Protein AF-A0A9N9SQD6-F1 (afdb_monomer)

Radius of gyration: 22.73 Å; Cα contacts (8 Å, |Δi|>4): 33; chains: 1; bounding box: 43×31×60 Å

Solvent-accessible surface area (backbone atoms only — not comparable to full-atom values): 5747 Å² total; per-residue (Å²): 106,50,87,80,70,70,60,70,72,62,79,82,80,50,67,67,61,48,52,50,52,61,72,63,66,73,80,84,89,84,82,80,94,81,62,99,74,85,80,62,32,32,92,89,43,96,81,50,52,91,91,50,76,79,40,80,83,86,86,86,82,72,85,57,55,66,61,57,56,69,70,49,96,70,91,42,65,90,84,130

Sequence (80 aa):
MLKYTKQELELLTDPDMFLFVERGIRGSLSQVCSKRRVHANNKYMAYYDPSKPDSYLLYFDVNNQYGWAMSQYLPYGGFE

Foldseek 3Di:
DCVVVVAAADDPPDPVVVVVVVVVDDDDDDDDDDDPDDDFADPVDPPHDPVDDGGDDDDDDDDPPVVVVVVDDDDRDDDD

Organism: Diabrotica balteata (NCBI:txid107213)

Structure (mmCIF, N/CA/C/O backbone):
data_AF-A0A9N9SQD6-F1
#
_entry.id   AF-A0A9N9SQD6-F1
#
loop_
_atom_site.group_PDB
_atom_site.id
_atom_site.type_symbol
_atom_site.label_atom_id
_atom_site.label_alt_id
_atom_site.label_comp_id
_atom_site.label_asym_id
_atom_site.label_entity_id
_atom_site.label_seq_id
_atom_site.pdbx_PDB_ins_code
_atom_site.Cartn_x
_atom_site.Cartn_y
_atom_site.Cartn_z
_atom_site.occupancy
_atom_site.B_iso_or_equiv
_atom_site.auth_seq_id
_atom_site.auth_comp_id
_atom_site.auth_asym_id
_atom_site.auth_atom_id
_atom_site.pdbx_PDB_model_num
ATOM 1 N N . MET A 1 1 ? -10.244 11.670 8.484 1.00 77.38 1 MET A N 1
ATOM 2 C CA . MET A 1 1 ? -11.525 10.968 8.274 1.00 77.38 1 MET A CA 1
ATOM 3 C C . MET A 1 1 ? -12.402 11.046 9.519 1.00 77.38 1 MET A C 1
ATOM 5 O O . MET A 1 1 ? -13.341 11.820 9.473 1.00 77.38 1 MET A O 1
ATOM 9 N N . LEU A 1 2 ? -12.041 10.409 10.642 1.00 86.38 2 LEU A N 1
ATOM 10 C CA . LEU A 1 2 ? -12.845 10.383 11.883 1.00 86.38 2 LEU A CA 1
ATOM 11 C C . LEU A 1 2 ? -13.305 11.766 12.381 1.00 86.38 2 LEU A C 1
ATOM 13 O O . LEU A 1 2 ? -14.484 11.972 12.636 1.00 86.38 2 LEU A O 1
ATOM 17 N N . LYS A 1 3 ? -12.405 12.762 12.405 1.00 84.75 3 LYS A N 1
ATOM 18 C CA . LYS A 1 3 ? -12.742 14.154 12.772 1.00 84.75 3 LYS A CA 1
ATOM 19 C C . LYS A 1 3 ? -13.857 14.768 11.909 1.00 84.75 3 LYS A C 1
ATOM 21 O O . LYS A 1 3 ? -14.631 15.580 12.401 1.00 84.75 3 LYS A O 1
ATOM 26 N N . TYR A 1 4 ? -13.910 14.413 10.626 1.00 89.12 4 TYR A N 1
ATOM 27 C CA . TYR A 1 4 ? -14.891 14.946 9.676 1.00 89.12 4 TYR A CA 1
ATOM 28 C C . TYR A 1 4 ? -16.162 14.095 9.622 1.00 89.12 4 TYR A C 1
ATOM 30 O O . TYR A 1 4 ? -17.244 14.641 9.444 1.00 89.12 4 TYR A O 1
ATOM 38 N N . THR A 1 5 ? -16.040 12.775 9.796 1.00 89.12 5 THR A N 1
ATOM 39 C CA . THR A 1 5 ? -17.167 11.833 9.770 1.00 89.12 5 THR A CA 1
ATOM 40 C C . THR A 1 5 ? -17.872 11.699 11.118 1.00 89.12 5 THR A C 1
ATOM 42 O O . THR A 1 5 ? -18.965 11.147 11.154 1.00 89.12 5 THR A O 1
ATOM 45 N N . LYS A 1 6 ? -17.271 12.198 12.208 1.00 91.94 6 LYS A N 1
ATOM 46 C CA . LYS A 1 6 ? -17.752 12.063 13.595 1.00 91.94 6 LYS A CA 1
ATOM 47 C C . LYS A 1 6 ? -17.986 10.608 14.027 1.00 91.94 6 LYS A C 1
ATOM 49 O O . LYS A 1 6 ? -18.776 10.362 14.928 1.00 91.94 6 LYS A O 1
ATOM 54 N N . GLN A 1 7 ? -17.317 9.662 13.372 1.00 90.88 7 GLN A N 1
ATOM 55 C CA . GLN A 1 7 ? -17.361 8.257 13.761 1.00 90.88 7 GLN A CA 1
ATOM 56 C C . GLN A 1 7 ? -16.558 8.062 15.047 1.00 90.88 7 GLN A C 1
ATOM 58 O O . GLN A 1 7 ? -15.442 8.581 15.161 1.00 90.88 7 GLN A O 1
ATOM 63 N N . GLU A 1 8 ? -17.126 7.315 15.987 1.00 93.00 8 GLU A N 1
ATOM 64 C CA . GLU A 1 8 ? -16.464 6.908 17.224 1.00 93.00 8 GLU A CA 1
ATOM 65 C C . GLU A 1 8 ? -15.820 5.535 17.020 1.00 93.00 8 GLU A C 1
ATOM 67 O O . GLU A 1 8 ? -16.410 4.655 16.396 1.00 93.00 8 GLU A O 1
ATOM 72 N N . LEU A 1 9 ? -14.585 5.375 17.498 1.00 92.88 9 LEU A N 1
ATOM 73 C CA . LEU A 1 9 ? -13.900 4.086 17.481 1.00 92.88 9 LEU A CA 1
ATOM 74 C C . LEU A 1 9 ? -14.287 3.308 18.736 1.00 92.88 9 LEU A C 1
ATOM 76 O O . LEU A 1 9 ? -14.083 3.797 19.848 1.00 92.88 9 LEU A O 1
ATOM 80 N N . GLU A 1 10 ? -14.805 2.100 18.549 1.00 94.12 10 GLU A N 1
ATOM 81 C CA . GLU A 1 10 ? -15.065 1.172 19.640 1.00 94.12 10 GLU A CA 1
ATOM 82 C C . GLU A 1 1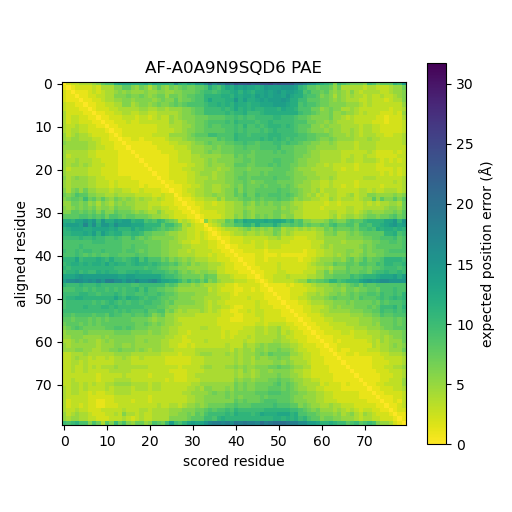0 ? -13.752 0.720 20.290 1.00 94.12 10 GLU A C 1
ATOM 84 O O . GLU A 1 10 ? -12.780 0.372 19.614 1.00 94.12 10 GLU A O 1
ATOM 89 N N . LEU A 1 11 ? -13.725 0.727 21.624 1.00 93.69 11 LEU A N 1
ATOM 90 C CA . LEU A 1 11 ? -12.600 0.214 22.392 1.00 93.69 11 LEU A CA 1
ATOM 91 C C . LEU A 1 11 ? -12.734 -1.302 22.550 1.00 93.69 11 LEU A C 1
ATOM 93 O O . LEU A 1 11 ? -13.701 -1.777 23.136 1.00 93.69 11 LEU A O 1
ATOM 97 N N . LEU A 1 12 ? -11.723 -2.050 22.106 1.00 93.50 12 LEU A N 1
ATOM 98 C CA . LEU A 1 12 ? -11.647 -3.490 22.353 1.00 93.50 12 LEU A CA 1
ATOM 99 C C . LEU A 1 12 ? -11.382 -3.748 23.842 1.00 93.50 12 LEU A C 1
ATOM 101 O O . LEU A 1 12 ? -10.281 -3.496 24.334 1.00 93.50 12 LEU A O 1
ATOM 105 N N . THR A 1 13 ? -12.392 -4.237 24.560 1.00 94.25 13 THR A N 1
ATOM 106 C CA . THR A 1 13 ? -12.285 -4.583 25.987 1.00 94.25 13 THR A CA 1
ATOM 107 C C . THR A 1 13 ? -12.041 -6.068 26.234 1.00 94.25 13 THR A C 1
ATOM 109 O O . THR A 1 13 ? -11.525 -6.425 27.290 1.00 94.25 13 THR A O 1
ATOM 112 N N . ASP A 1 14 ? -12.410 -6.928 25.283 1.00 94.31 14 ASP A N 1
ATOM 113 C CA . ASP A 1 14 ? -12.193 -8.371 25.365 1.00 94.31 14 ASP A CA 1
ATOM 114 C C . ASP A 1 14 ? -10.749 -8.731 24.941 1.00 94.31 14 ASP A C 1
ATOM 116 O O . ASP A 1 14 ? -10.344 -8.432 23.807 1.00 94.31 14 ASP A O 1
ATOM 120 N N . PRO A 1 15 ? -9.955 -9.380 25.818 1.00 94.81 15 PRO A N 1
ATOM 121 C CA . PRO A 1 15 ? -8.616 -9.858 25.485 1.00 94.81 15 PRO A CA 1
ATOM 122 C C . PRO A 1 15 ? -8.561 -10.795 24.273 1.00 94.81 15 PRO A C 1
ATOM 124 O O . PRO A 1 15 ? -7.593 -10.734 23.511 1.00 94.81 15 PRO A O 1
ATOM 127 N N . ASP A 1 16 ? -9.568 -11.643 24.067 1.00 95.06 16 ASP A N 1
ATOM 128 C CA . ASP A 1 16 ? -9.580 -12.600 22.960 1.00 95.06 16 ASP A CA 1
ATOM 129 C C . ASP A 1 16 ? -9.776 -11.884 21.617 1.00 95.06 16 ASP A C 1
ATOM 131 O O . ASP A 1 16 ? -9.080 -12.190 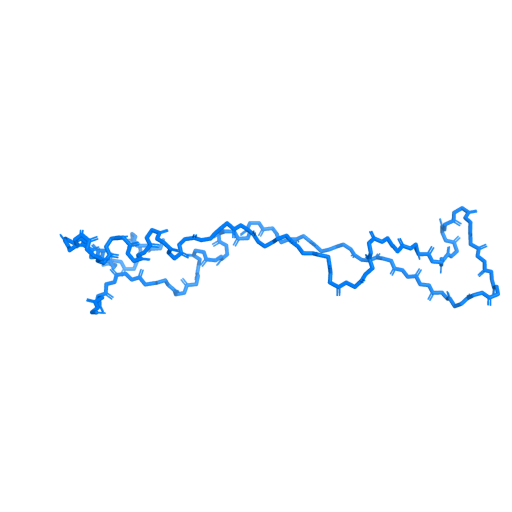20.643 1.00 95.06 16 ASP A O 1
ATOM 135 N N . MET A 1 17 ? -10.628 -10.854 21.578 1.00 93.81 17 MET A N 1
ATOM 136 C CA . MET A 1 17 ? -10.798 -9.992 20.402 1.00 93.81 17 MET A CA 1
ATOM 137 C C . MET A 1 17 ? -9.525 -9.204 20.090 1.00 93.81 17 MET A C 1
ATOM 139 O O . MET A 1 17 ? -9.111 -9.116 18.932 1.00 93.81 17 MET A O 1
ATOM 143 N N . PHE A 1 18 ? -8.863 -8.667 21.118 1.00 93.75 18 PHE A N 1
ATOM 144 C CA . PHE A 1 18 ? -7.581 -7.985 20.949 1.00 93.75 18 PHE A CA 1
ATOM 145 C C . PHE A 1 18 ? -6.526 -8.923 20.342 1.00 93.75 18 PHE A C 1
ATOM 147 O O . PHE A 1 18 ? -5.888 -8.591 19.342 1.00 93.75 18 PHE A O 1
ATOM 154 N N . LEU A 1 19 ? -6.384 -10.132 20.895 1.00 95.81 19 LEU A N 1
ATOM 155 C CA . LEU A 1 19 ? -5.448 -11.136 20.390 1.00 95.81 19 LEU A CA 1
ATOM 156 C C . LEU A 1 19 ? -5.796 -11.599 18.972 1.00 95.81 19 LEU A C 1
ATOM 158 O O . LEU A 1 19 ? -4.888 -11.879 18.186 1.00 95.81 19 LEU A O 1
ATOM 162 N N . PHE A 1 20 ? -7.082 -11.684 18.627 1.00 93.56 20 PHE A N 1
ATOM 163 C CA . PHE A 1 20 ? -7.528 -11.990 17.272 1.00 93.56 20 PHE A CA 1
ATOM 164 C C . PHE A 1 20 ? -7.054 -10.928 16.272 1.00 93.56 20 PHE A C 1
ATOM 166 O O . PHE A 1 20 ? -6.441 -11.279 15.259 1.00 93.56 20 PHE A O 1
ATOM 173 N N . VAL A 1 21 ? -7.265 -9.643 16.578 1.00 93.25 21 VAL A N 1
ATOM 174 C CA . VAL A 1 21 ? -6.829 -8.528 15.722 1.00 93.25 21 VAL A CA 1
ATOM 175 C C . VAL A 1 21 ? -5.308 -8.513 15.587 1.00 93.25 21 VAL A C 1
ATOM 177 O O . VAL A 1 21 ? -4.807 -8.521 14.464 1.00 93.25 21 VAL A O 1
ATOM 180 N N . GLU A 1 22 ? -4.569 -8.592 16.696 1.00 95.38 22 GLU A N 1
ATOM 181 C CA . GLU A 1 22 ? -3.098 -8.629 16.696 1.00 95.38 22 GLU A CA 1
ATOM 182 C C . GLU A 1 22 ? -2.552 -9.779 15.837 1.00 95.38 22 GLU A C 1
ATOM 184 O O . GLU A 1 22 ? -1.671 -9.592 14.995 1.00 95.38 22 GLU A O 1
ATOM 189 N N . ARG A 1 23 ? -3.128 -10.981 15.970 1.00 96.50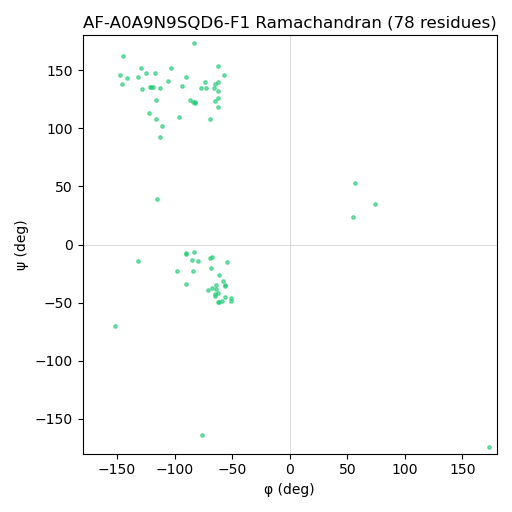 23 ARG A N 1
ATOM 190 C CA . ARG A 1 23 ? -2.762 -12.143 15.143 1.00 96.50 23 ARG A CA 1
ATOM 191 C C . ARG A 1 23 ? -3.160 -11.991 13.681 1.00 96.50 23 ARG A C 1
ATOM 193 O O . ARG A 1 23 ? -2.613 -12.719 12.848 1.00 96.50 23 ARG A O 1
ATOM 200 N N . GLY A 1 24 ? -4.098 -11.109 13.358 1.00 94.06 24 GLY A N 1
ATOM 201 C CA . GLY A 1 24 ? -4.534 -10.792 12.000 1.00 94.06 24 GLY A CA 1
ATOM 202 C C . GLY A 1 24 ? -3.651 -9.762 11.295 1.00 94.06 24 GLY A C 1
ATOM 203 O O . GLY A 1 24 ? -3.595 -9.758 10.065 1.00 94.06 24 GLY A O 1
ATOM 204 N N . ILE A 1 25 ? -2.910 -8.934 12.040 1.00 95.19 25 ILE A N 1
ATOM 205 C CA . ILE A 1 25 ? -2.044 -7.900 11.464 1.00 95.19 25 ILE A CA 1
ATOM 206 C C . ILE A 1 25 ? -0.954 -8.551 10.602 1.00 95.19 25 ILE A C 1
ATOM 208 O O . ILE A 1 25 ? -0.208 -9.440 11.023 1.00 95.19 25 ILE A O 1
ATOM 212 N N . ARG A 1 26 ? -0.865 -8.110 9.347 1.00 95.44 26 ARG A N 1
ATOM 213 C CA . ARG A 1 26 ? 0.185 -8.489 8.397 1.00 95.44 26 ARG A CA 1
ATOM 214 C C . ARG A 1 26 ? 0.854 -7.227 7.873 1.00 95.44 26 ARG A C 1
ATOM 216 O O . ARG A 1 26 ? 0.219 -6.184 7.742 1.00 95.44 26 ARG A O 1
ATOM 223 N N . GLY A 1 27 ? 2.146 -7.338 7.583 1.00 91.81 27 GLY A N 1
ATOM 224 C CA . GLY A 1 27 ? 2.897 -6.279 6.917 1.00 91.81 27 GLY A CA 1
ATOM 225 C C . GLY A 1 27 ? 2.600 -6.207 5.417 1.00 91.81 27 GLY A C 1
ATOM 226 O O . GLY A 1 27 ? 1.638 -6.786 4.913 1.00 91.81 27 GLY A O 1
ATOM 227 N N . SER A 1 28 ? 3.466 -5.506 4.691 1.00 92.19 28 SER A N 1
ATOM 228 C CA . SER A 1 28 ? 3.389 -5.389 3.234 1.00 92.19 28 SER A CA 1
ATOM 229 C C . SER A 1 28 ? 3.538 -6.741 2.524 1.00 92.19 28 SER A C 1
ATOM 231 O O . SER A 1 28 ? 4.212 -7.653 3.005 1.00 92.19 28 SER A O 1
ATOM 233 N N . LEU A 1 29 ? 2.965 -6.846 1.324 1.00 92.81 29 LEU A N 1
ATOM 234 C CA . LEU A 1 29 ? 3.182 -7.984 0.436 1.00 92.81 29 LEU A C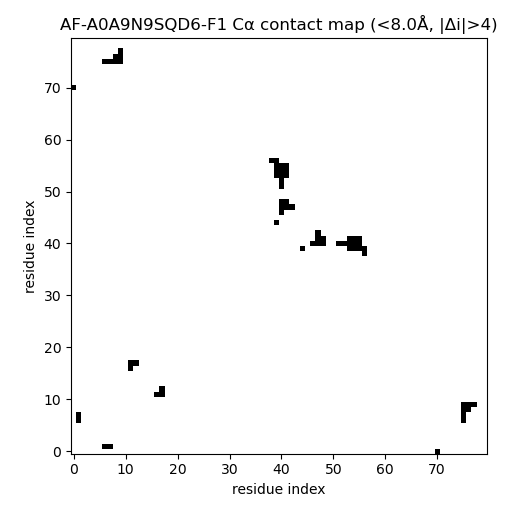A 1
ATOM 235 C C . LEU A 1 29 ? 4.491 -7.803 -0.344 1.00 92.81 29 LEU A C 1
ATOM 237 O O . LEU A 1 29 ? 4.649 -6.833 -1.081 1.00 92.81 29 LEU A O 1
ATOM 241 N N . SER A 1 30 ? 5.402 -8.768 -0.225 1.00 92.75 30 SER A N 1
ATOM 242 C CA . SER A 1 30 ? 6.587 -8.881 -1.078 1.00 92.75 30 SER A CA 1
ATOM 243 C C . SER A 1 30 ? 6.565 -10.239 -1.769 1.00 92.75 30 SER A C 1
ATOM 245 O O . SER A 1 30 ? 6.641 -11.277 -1.112 1.00 92.75 30 SER A O 1
ATOM 247 N N . GLN A 1 31 ? 6.391 -10.242 -3.092 1.00 92.12 31 GLN A N 1
ATOM 248 C CA . GLN A 1 31 ? 6.221 -11.465 -3.873 1.00 92.12 31 GLN A CA 1
ATOM 249 C C . GLN A 1 31 ? 6.953 -11.383 -5.215 1.00 92.12 31 GLN A C 1
ATOM 251 O O . GLN A 1 31 ? 6.963 -10.352 -5.881 1.00 92.12 31 GLN A O 1
ATOM 256 N N . VAL A 1 32 ? 7.515 -12.518 -5.637 1.00 92.25 32 VAL A N 1
ATOM 257 C CA . VAL A 1 32 ? 8.043 -12.738 -6.988 1.00 92.25 32 VAL A CA 1
ATOM 258 C C . VAL A 1 32 ? 7.137 -13.755 -7.689 1.00 92.25 32 VAL A C 1
ATOM 260 O O . VAL A 1 32 ? 7.217 -14.947 -7.414 1.00 92.25 32 VAL A O 1
ATOM 263 N N . CYS A 1 33 ? 6.246 -13.290 -8.570 1.00 80.25 33 CYS A N 1
ATOM 264 C CA . CYS A 1 33 ? 5.112 -14.086 -9.072 1.00 80.25 33 CYS A CA 1
ATOM 265 C C . CYS A 1 33 ? 5.429 -15.039 -10.245 1.00 80.25 33 CYS A C 1
ATOM 267 O O . CYS A 1 33 ? 4.547 -15.773 -10.677 1.00 80.25 33 CYS A O 1
ATOM 269 N N . SER A 1 34 ? 6.638 -15.017 -10.823 1.00 87.00 34 SER A N 1
ATOM 270 C CA . SER A 1 34 ? 6.941 -15.852 -12.002 1.00 87.00 34 SER A CA 1
ATOM 271 C C . SER A 1 34 ? 8.413 -16.240 -12.116 1.00 87.00 34 SER A C 1
ATOM 273 O O . SER A 1 34 ? 8.777 -17.396 -11.921 1.00 87.00 34 SER A O 1
ATOM 275 N N . LYS A 1 35 ? 9.285 -15.278 -12.426 1.00 89.25 35 LYS A N 1
ATOM 276 C CA . LYS A 1 35 ? 10.712 -15.524 -12.647 1.00 89.25 35 LYS A CA 1
ATOM 277 C C . LYS A 1 35 ? 11.523 -14.708 -11.658 1.00 89.25 35 LYS A C 1
ATOM 279 O O . LYS A 1 35 ? 11.287 -13.516 -11.502 1.00 89.25 35 LYS A O 1
ATOM 284 N N . ARG A 1 36 ? 12.540 -15.336 -11.059 1.00 92.50 36 ARG A N 1
ATOM 285 C CA . ARG A 1 36 ? 13.509 -14.656 -10.181 1.00 92.50 36 ARG A CA 1
ATOM 286 C C . ARG A 1 36 ? 14.234 -13.506 -10.891 1.00 92.50 36 ARG A C 1
ATOM 288 O O . ARG A 1 36 ? 14.628 -12.544 -10.244 1.00 92.50 36 ARG A O 1
ATOM 295 N N . ARG A 1 37 ? 14.440 -13.617 -12.208 1.00 90.56 37 ARG A N 1
ATOM 296 C CA . ARG A 1 37 ? 15.077 -12.587 -13.034 1.00 90.56 37 ARG A CA 1
ATOM 297 C C . ARG A 1 37 ? 14.458 -12.560 -14.427 1.00 90.56 37 ARG A C 1
ATOM 299 O O . ARG A 1 37 ? 14.240 -13.614 -15.023 1.00 90.56 37 ARG A O 1
ATOM 306 N N . VAL A 1 38 ? 14.236 -11.358 -14.946 1.00 90.00 38 VAL A N 1
ATOM 307 C CA . VAL A 1 38 ? 13.785 -11.098 -16.317 1.00 90.00 38 VAL A CA 1
ATOM 308 C C . VAL A 1 38 ? 14.677 -10.012 -16.908 1.00 90.00 38 VAL A C 1
ATOM 310 O O . VAL A 1 38 ? 15.096 -9.107 -16.192 1.00 90.00 38 VAL A O 1
ATOM 313 N N . HIS A 1 39 ? 14.970 -10.120 -18.201 1.00 91.25 39 HIS A N 1
ATOM 314 C CA . HIS A 1 39 ? 15.673 -9.096 -18.969 1.00 91.25 39 HIS A CA 1
ATOM 315 C C . HIS A 1 39 ? 14.762 -8.609 -20.083 1.00 91.25 39 HIS A C 1
ATOM 317 O O . HIS A 1 39 ? 14.137 -9.430 -20.754 1.00 91.25 39 HIS A O 1
ATOM 323 N N . ALA A 1 40 ? 14.699 -7.296 -20.274 1.00 94.00 40 ALA A N 1
ATOM 324 C CA . ALA A 1 40 ? 14.038 -6.711 -21.430 1.00 94.00 40 ALA A CA 1
ATOM 325 C C . ALA A 1 40 ? 14.903 -6.912 -22.684 1.00 94.00 40 ALA A C 1
ATOM 327 O O . ALA A 1 40 ? 16.121 -6.746 -22.628 1.00 94.00 40 ALA A O 1
ATOM 328 N N . ASN A 1 41 ? 14.272 -7.219 -23.812 1.00 96.69 41 ASN A N 1
ATOM 329 C CA . ASN A 1 41 ? 14.895 -7.215 -25.130 1.00 96.69 41 ASN A CA 1
ATOM 330 C C . ASN A 1 41 ? 14.267 -6.094 -25.950 1.00 96.69 41 ASN A C 1
ATOM 332 O O . ASN A 1 41 ? 13.233 -6.300 -26.557 1.00 96.69 41 ASN A O 1
ATOM 336 N N . ASN A 1 42 ? 14.840 -4.899 -25.941 1.00 95.62 42 ASN A N 1
ATOM 337 C CA . ASN A 1 42 ? 14.384 -3.822 -26.815 1.00 95.62 42 ASN A CA 1
ATOM 338 C C . ASN A 1 42 ? 15.575 -2.982 -27.269 1.00 95.62 42 ASN A C 1
ATOM 340 O O . ASN A 1 42 ? 16.627 -2.996 -26.629 1.00 95.62 42 ASN A O 1
ATOM 344 N N . LYS A 1 43 ? 15.380 -2.213 -28.343 1.00 94.50 43 LYS A N 1
ATOM 345 C CA . LYS A 1 43 ? 16.415 -1.400 -29.006 1.00 94.50 43 LYS A CA 1
ATOM 346 C C . LYS A 1 43 ? 17.176 -0.406 -28.117 1.00 94.50 43 LYS A C 1
ATOM 348 O O . LYS A 1 43 ? 18.191 0.124 -28.551 1.00 94.50 43 LYS A O 1
ATOM 353 N N . TYR A 1 44 ? 16.681 -0.109 -26.914 1.00 93.50 44 TYR A N 1
ATOM 354 C CA . TYR A 1 44 ? 17.337 0.802 -25.971 1.00 93.50 44 TYR A CA 1
ATOM 355 C C . TYR A 1 44 ? 18.305 0.081 -25.019 1.00 93.50 44 TYR A C 1
ATOM 357 O O . TYR A 1 44 ? 19.007 0.735 -24.251 1.00 93.50 44 TYR A O 1
ATOM 365 N N . MET A 1 45 ? 18.340 -1.255 -25.033 1.00 94.00 45 MET A N 1
ATOM 366 C CA . MET A 1 45 ? 19.216 -2.065 -24.186 1.00 94.00 45 MET A CA 1
ATOM 367 C C . MET A 1 45 ? 20.560 -2.334 -24.875 1.00 94.00 45 MET A C 1
ATOM 369 O O . MET A 1 45 ? 20.610 -2.591 -26.075 1.00 94.00 45 MET A O 1
ATOM 373 N N . ALA A 1 46 ? 21.650 -2.366 -24.100 1.00 92.81 46 ALA A N 1
ATOM 374 C CA . ALA A 1 46 ? 23.005 -2.596 -24.620 1.00 92.81 46 ALA A CA 1
ATOM 375 C C . ALA A 1 46 ? 23.196 -3.966 -25.307 1.00 92.81 46 ALA A C 1
ATOM 377 O O . ALA A 1 46 ? 24.051 -4.103 -26.175 1.00 92.81 46 ALA A O 1
ATOM 378 N N . TYR A 1 47 ? 22.398 -4.969 -24.931 1.00 91.69 47 TYR A N 1
ATOM 379 C CA . TYR A 1 47 ? 22.471 -6.343 -25.446 1.00 91.69 47 TYR A CA 1
ATOM 380 C C . TYR A 1 47 ? 21.209 -6.729 -26.230 1.00 91.69 47 TYR A C 1
ATOM 382 O O . TYR A 1 47 ? 20.697 -7.838 -26.077 1.00 91.69 47 TYR A O 1
ATOM 390 N N . TYR A 1 48 ? 20.665 -5.792 -27.012 1.00 95.81 48 TYR A N 1
ATOM 391 C CA . TYR A 1 48 ? 19.500 -6.047 -27.857 1.00 95.81 48 TYR A CA 1
ATOM 392 C C . TYR A 1 48 ? 19.793 -7.125 -28.909 1.00 95.81 48 TYR A C 1
ATOM 394 O O . TYR A 1 48 ? 20.802 -7.066 -29.612 1.00 95.81 48 TYR A O 1
ATOM 402 N N . ASP A 1 49 ? 18.887 -8.092 -29.026 1.00 95.81 49 ASP A N 1
ATOM 403 C CA . ASP A 1 49 ? 18.959 -9.180 -29.992 1.00 95.81 49 ASP A CA 1
ATOM 404 C C . ASP A 1 49 ? 17.780 -9.077 -30.978 1.00 95.81 49 ASP A C 1
ATOM 406 O O . ASP A 1 49 ? 16.645 -9.379 -30.592 1.00 95.81 49 ASP A O 1
ATOM 410 N N . PRO A 1 50 ? 18.021 -8.687 -32.247 1.00 94.94 50 PRO A N 1
ATOM 411 C CA . PRO A 1 50 ? 16.967 -8.529 -33.249 1.00 94.94 50 PRO A CA 1
ATOM 412 C C . PRO A 1 50 ? 16.344 -9.860 -33.694 1.00 94.94 50 PRO A C 1
ATOM 414 O O . PRO A 1 50 ? 15.322 -9.851 -34.373 1.00 94.94 50 PRO A O 1
ATOM 417 N N . SER A 1 51 ? 16.940 -11.005 -33.336 1.00 96.44 51 SER A N 1
ATOM 418 C CA . SER A 1 51 ? 16.349 -12.322 -33.602 1.00 96.44 51 SER A CA 1
ATOM 419 C C . SER A 1 51 ? 15.267 -12.707 -32.589 1.00 96.44 51 SER A C 1
ATOM 421 O O . SER A 1 51 ? 14.506 -13.648 -32.822 1.00 96.44 51 SER A O 1
ATOM 423 N N . LYS A 1 52 ? 15.185 -11.993 -31.459 1.00 95.56 52 LYS A N 1
ATOM 424 C CA . LYS A 1 52 ? 14.207 -12.234 -30.398 1.00 95.56 52 LYS A CA 1
ATOM 425 C C . LYS A 1 52 ? 13.075 -11.203 -30.453 1.00 95.56 52 LYS A C 1
ATOM 427 O O . LYS A 1 52 ? 13.311 -10.065 -30.848 1.00 95.56 52 LYS A O 1
ATOM 432 N N . PRO A 1 53 ? 11.861 -11.557 -29.992 1.00 95.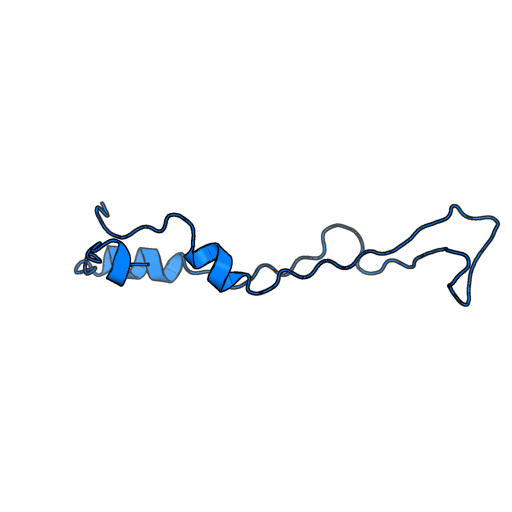88 53 PRO A N 1
ATOM 433 C CA . PRO A 1 53 ? 10.776 -10.593 -29.853 1.00 95.88 53 PRO A CA 1
ATOM 434 C C . PRO A 1 53 ? 11.153 -9.408 -28.958 1.00 95.88 53 PRO A C 1
ATOM 436 O O . PRO A 1 53 ? 11.863 -9.572 -27.955 1.00 95.88 53 PRO A O 1
ATOM 439 N N . ASP A 1 54 ? 10.619 -8.235 -29.291 1.00 96.00 54 ASP A N 1
ATOM 440 C CA . ASP A 1 54 ? 10.731 -7.052 -28.447 1.00 96.00 54 ASP A CA 1
ATOM 441 C C . ASP A 1 54 ? 9.998 -7.257 -27.111 1.00 96.00 54 ASP A C 1
ATOM 443 O O . ASP A 1 54 ? 8.890 -7.792 -27.045 1.00 96.00 54 ASP A O 1
ATOM 447 N N . SER A 1 55 ? 10.615 -6.818 -26.018 1.00 94.94 55 SER A N 1
ATOM 448 C CA . SER A 1 55 ? 10.051 -6.843 -24.672 1.00 94.94 55 SER A CA 1
ATOM 449 C C . SER A 1 55 ? 10.543 -5.666 -23.834 1.00 94.94 55 SER A C 1
ATOM 451 O O . SER A 1 55 ? 11.685 -5.208 -23.935 1.00 94.94 55 SER A O 1
ATOM 453 N N . TYR A 1 56 ? 9.656 -5.186 -22.968 1.00 94.75 56 TYR A N 1
ATOM 454 C CA . TYR A 1 56 ? 9.867 -4.0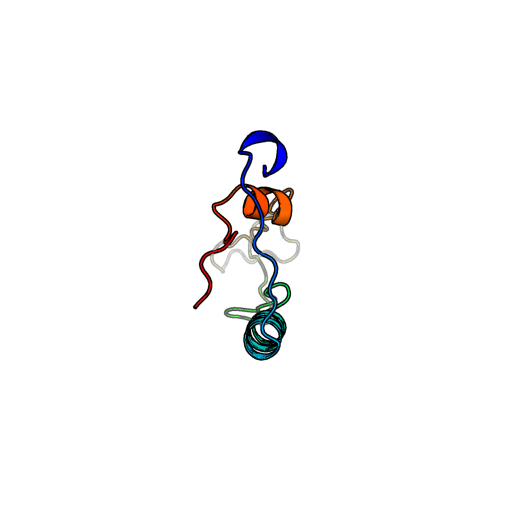33 -22.100 1.00 94.75 56 TYR A CA 1
ATOM 455 C C . TYR A 1 56 ? 9.524 -4.410 -20.661 1.00 94.75 56 TYR A C 1
ATOM 457 O O . TYR A 1 56 ? 8.694 -5.287 -20.420 1.00 94.75 56 TYR A O 1
ATOM 465 N N . LEU A 1 57 ? 10.171 -3.746 -19.706 1.00 92.81 57 LEU A N 1
ATOM 466 C CA . LEU A 1 57 ? 9.840 -3.852 -18.289 1.00 92.81 57 LEU A CA 1
ATOM 467 C C . LEU A 1 57 ? 9.131 -2.577 -17.858 1.00 92.81 57 LEU A C 1
ATOM 469 O O . LEU A 1 57 ? 9.502 -1.482 -18.277 1.00 92.81 57 LEU A O 1
ATOM 473 N N . LEU A 1 58 ? 8.122 -2.741 -17.012 1.00 93.12 58 LEU A N 1
ATOM 474 C CA . LEU A 1 58 ? 7.337 -1.649 -16.466 1.00 93.12 58 LEU A CA 1
ATOM 475 C C . LEU A 1 58 ? 7.432 -1.687 -14.946 1.00 93.12 58 LEU A C 1
ATOM 477 O O . LEU A 1 58 ? 7.338 -2.755 -14.341 1.00 93.12 58 LEU A O 1
ATOM 481 N N . TYR A 1 59 ? 7.632 -0.517 -14.351 1.00 92.88 59 TYR A N 1
ATOM 482 C CA . TYR A 1 59 ? 7.642 -0.326 -12.910 1.00 92.88 59 TYR A CA 1
ATOM 483 C C . TYR A 1 59 ? 6.486 0.595 -12.539 1.00 92.88 59 TYR A C 1
ATOM 485 O O . TYR A 1 59 ? 6.373 1.696 -13.079 1.00 92.88 59 TYR A O 1
ATOM 493 N N . PHE A 1 60 ? 5.629 0.126 -11.638 1.00 95.06 60 PHE A N 1
ATOM 494 C CA . PHE A 1 60 ? 4.540 0.911 -11.078 1.00 95.06 60 PHE A CA 1
ATOM 495 C C . PHE A 1 60 ? 4.812 1.162 -9.606 1.00 95.06 60 PHE A C 1
ATOM 497 O O . PHE A 1 60 ? 5.152 0.236 -8.872 1.00 95.06 60 PHE A O 1
ATOM 504 N N . ASP A 1 61 ? 4.603 2.405 -9.192 1.00 95.94 61 ASP A N 1
ATOM 505 C CA . ASP A 1 61 ? 4.714 2.831 -7.807 1.00 95.94 61 ASP A CA 1
ATOM 506 C C . ASP A 1 61 ? 3.443 3.572 -7.404 1.00 95.94 61 ASP A C 1
ATOM 508 O O . ASP A 1 61 ? 2.921 4.398 -8.160 1.00 95.94 61 ASP A O 1
ATOM 512 N N . VAL A 1 62 ? 2.911 3.233 -6.233 1.00 95.44 62 VAL A N 1
ATOM 513 C CA . VAL A 1 62 ? 1.688 3.847 -5.721 1.00 95.44 62 VAL A CA 1
ATOM 514 C C . VAL A 1 62 ? 2.071 4.980 -4.782 1.00 95.44 62 VAL A C 1
ATOM 516 O O . VAL A 1 62 ? 2.496 4.753 -3.649 1.00 95.44 62 VAL A O 1
ATOM 519 N N . ASN A 1 63 ? 1.819 6.211 -5.220 1.00 96.31 63 ASN A N 1
ATOM 520 C CA . ASN A 1 63 ? 1.998 7.396 -4.389 1.00 96.31 63 ASN A CA 1
ATOM 521 C C . ASN A 1 63 ? 1.067 7.337 -3.168 1.00 96.31 63 ASN A C 1
ATOM 523 O O . ASN A 1 63 ? -0.154 7.353 -3.314 1.00 96.31 63 ASN A O 1
ATOM 527 N N . ASN A 1 64 ? 1.641 7.324 -1.962 1.00 95.31 64 ASN A N 1
ATOM 528 C CA . ASN A 1 64 ? 0.900 7.335 -0.696 1.00 95.31 64 ASN A CA 1
ATOM 529 C C . ASN A 1 64 ? -0.106 6.169 -0.543 1.00 95.31 64 ASN A C 1
ATOM 531 O O . ASN A 1 64 ? -1.282 6.377 -0.236 1.00 95.31 64 ASN A O 1
ATOM 535 N N . GLN A 1 65 ? 0.366 4.930 -0.727 1.00 95.19 65 GLN A N 1
ATOM 536 C CA . GLN A 1 65 ? -0.460 3.718 -0.621 1.00 95.19 65 GLN A CA 1
ATOM 537 C C . GLN A 1 65 ? -1.284 3.650 0.680 1.00 95.19 65 GLN A C 1
ATOM 539 O O . GLN A 1 65 ? -2.494 3.431 0.623 1.00 95.19 65 GLN A O 1
ATOM 544 N N . TYR A 1 66 ? -0.666 3.878 1.847 1.00 93.00 66 TYR A N 1
ATOM 545 C CA . TYR A 1 66 ? -1.388 3.840 3.124 1.00 93.00 66 TYR A CA 1
ATOM 546 C C . TYR A 1 66 ? -2.401 4.978 3.262 1.00 93.00 66 TYR A C 1
ATOM 548 O O . TYR A 1 66 ? -3.490 4.752 3.776 1.00 93.00 66 TYR A O 1
ATOM 556 N N . GLY A 1 67 ? -2.099 6.185 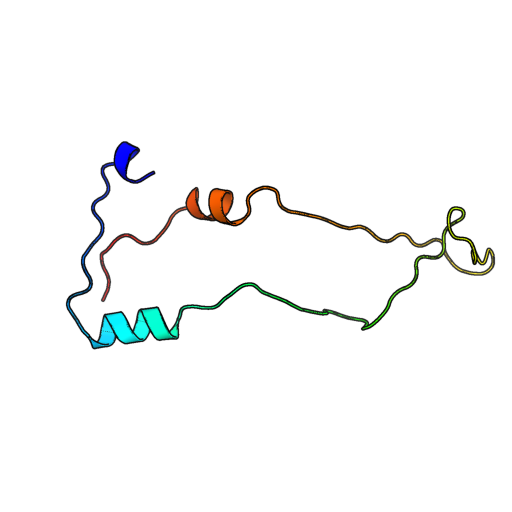2.775 1.00 94.19 67 GLY A N 1
ATOM 557 C CA . GLY A 1 67 ? -3.065 7.286 2.782 1.00 94.19 67 GLY A CA 1
ATOM 558 C C . GLY A 1 67 ? -4.285 7.011 1.905 1.00 94.19 67 GLY A C 1
ATOM 559 O O . GLY A 1 67 ? -5.412 7.315 2.303 1.00 94.19 67 GLY A O 1
ATOM 560 N N . TRP A 1 68 ? -4.080 6.378 0.747 1.00 93.81 68 TRP A N 1
ATOM 561 C CA . TRP A 1 68 ? -5.179 5.915 -0.097 1.00 93.81 68 TRP A CA 1
ATOM 562 C C . TRP A 1 68 ? -6.007 4.822 0.594 1.00 93.81 68 TRP A C 1
ATOM 564 O O . TRP A 1 68 ? -7.235 4.911 0.607 1.00 93.81 68 TRP A O 1
ATOM 574 N N . ALA A 1 69 ? -5.355 3.844 1.234 1.00 93.56 69 ALA A N 1
ATOM 575 C CA . ALA A 1 69 ? -6.033 2.790 1.993 1.00 93.56 69 ALA A CA 1
ATOM 576 C C . ALA A 1 69 ? -6.838 3.359 3.176 1.00 93.56 69 ALA A C 1
ATOM 578 O O . ALA A 1 69 ? -7.991 2.992 3.373 1.00 93.56 69 ALA A O 1
ATOM 579 N N . MET A 1 70 ? -6.282 4.335 3.900 1.00 91.31 70 MET A N 1
ATOM 580 C CA . MET A 1 70 ? -6.970 5.061 4.974 1.00 91.31 70 MET A CA 1
ATOM 581 C C . MET A 1 70 ? -8.125 5.943 4.489 1.00 91.31 70 MET A C 1
ATOM 583 O O . MET A 1 70 ? -8.864 6.468 5.316 1.00 91.31 70 MET A O 1
ATOM 587 N N . SER A 1 71 ? -8.265 6.146 3.176 1.00 90.50 71 SER A N 1
ATOM 588 C CA . SER A 1 71 ? -9.400 6.855 2.574 1.00 90.50 71 SER A CA 1
ATOM 589 C C . SER A 1 71 ? -10.559 5.919 2.210 1.00 90.50 71 SER A C 1
ATOM 591 O O . SER A 1 71 ? -11.626 6.403 1.842 1.00 90.50 71 SER A O 1
ATOM 593 N N . GLN A 1 72 ? -10.363 4.602 2.313 1.00 91.75 72 GLN A N 1
ATOM 594 C CA . GLN A 1 72 ? -11.407 3.601 2.099 1.00 91.75 72 GLN A CA 1
ATOM 595 C C . GLN A 1 72 ? -12.248 3.394 3.367 1.00 91.75 72 GLN A C 1
ATOM 597 O O . GLN A 1 72 ? -11.934 3.917 4.436 1.00 91.75 72 GLN A O 1
ATOM 602 N N . TYR A 1 73 ? -13.322 2.611 3.255 1.00 91.31 73 TYR A N 1
ATOM 603 C CA . TYR A 1 73 ? -14.093 2.180 4.418 1.00 91.31 73 TYR A CA 1
ATOM 604 C C . TYR A 1 73 ? -13.246 1.274 5.311 1.00 91.31 73 TYR A C 1
ATOM 606 O O . TYR A 1 73 ? -12.744 0.242 4.867 1.00 91.31 73 TYR A O 1
ATOM 614 N N . LEU A 1 74 ? -13.107 1.670 6.573 1.00 92.50 74 LEU A N 1
ATOM 615 C CA . LEU A 1 74 ? -12.395 0.924 7.601 1.00 92.50 74 LEU A CA 1
ATOM 616 C C . LEU A 1 74 ? -13.370 0.512 8.711 1.00 92.50 74 LEU A C 1
ATOM 618 O O . LEU A 1 74 ? -14.313 1.261 8.990 1.00 92.50 74 LEU A O 1
ATOM 622 N N . PRO A 1 75 ? -13.153 -0.650 9.349 1.00 92.44 75 PRO A N 1
ATOM 623 C CA . PRO A 1 75 ? -13.925 -1.040 10.519 1.00 92.44 75 PRO A CA 1
ATOM 624 C C . PRO A 1 75 ? -13.692 -0.045 11.661 1.00 92.44 75 PRO A C 1
ATOM 626 O O . PRO A 1 75 ? -12.569 0.412 11.877 1.00 92.44 75 PRO A O 1
ATOM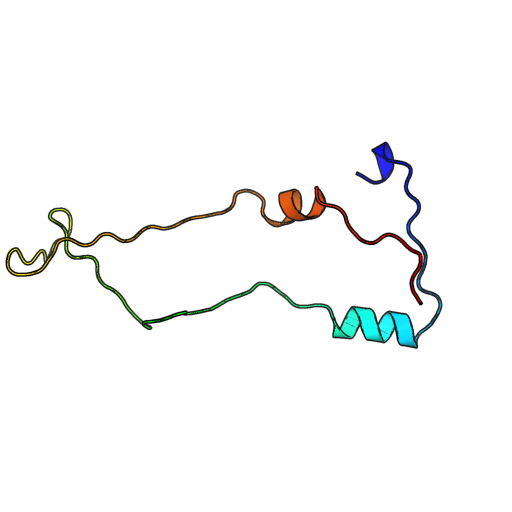 629 N N . TYR A 1 76 ? -14.762 0.290 12.380 1.00 92.19 76 TYR A N 1
ATOM 630 C CA . TYR A 1 76 ? -14.728 1.234 13.502 1.00 92.19 76 TYR A CA 1
ATOM 631 C C . TYR A 1 76 ? -15.443 0.716 14.762 1.00 92.19 76 TYR A C 1
ATOM 633 O O . TYR A 1 76 ? -15.230 1.289 15.825 1.00 92.19 76 TYR A O 1
ATOM 641 N N . GLY A 1 77 ? -16.248 -0.349 14.660 1.00 93.12 77 GLY A N 1
ATOM 642 C CA . GLY A 1 77 ? -16.969 -0.979 15.771 1.00 93.12 77 GLY A CA 1
ATOM 643 C C . GLY A 1 77 ? -17.946 -2.066 15.304 1.00 93.12 77 GLY A C 1
ATOM 644 O O . GLY A 1 77 ? -17.993 -2.376 14.110 1.00 93.12 77 GLY A O 1
ATOM 645 N N . GLY A 1 78 ? -18.733 -2.608 16.236 1.00 91.44 78 GLY A N 1
ATOM 646 C CA . GLY A 1 78 ? -19.659 -3.724 1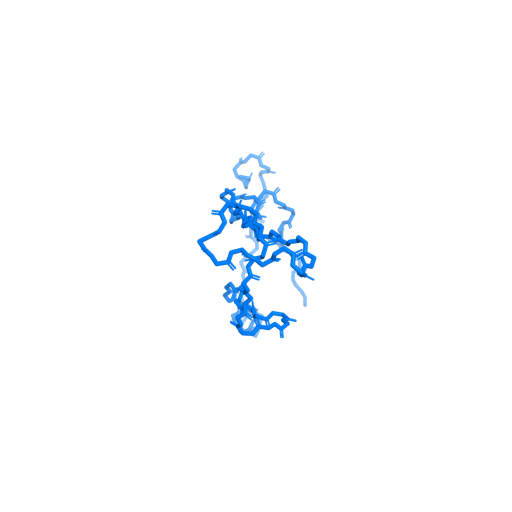6.045 1.00 91.44 78 GLY A CA 1
ATOM 647 C C . GLY A 1 78 ? -18.950 -5.071 15.925 1.00 91.44 78 GLY A C 1
ATOM 648 O O . GLY A 1 78 ? -19.351 -5.893 15.104 1.00 91.44 78 GLY A O 1
ATOM 649 N N . PHE A 1 79 ? -17.851 -5.260 16.657 1.00 88.94 79 PHE A N 1
ATOM 650 C CA . PHE A 1 79 ? -17.114 -6.520 16.636 1.00 88.94 79 PHE A CA 1
ATOM 651 C C . PHE A 1 79 ? -17.863 -7.570 17.478 1.00 88.94 79 PHE A C 1
ATOM 653 O O . PHE A 1 79 ? -18.290 -7.266 18.590 1.00 88.94 79 PHE A O 1
ATOM 660 N N . GLU A 1 80 ? -18.005 -8.794 16.964 1.00 79.38 80 GLU A N 1
ATOM 661 C CA . GLU A 1 80 ? -18.629 -9.952 17.633 1.00 79.38 80 GLU A CA 1
ATOM 662 C C . GLU A 1 80 ? -17.801 -11.220 17.393 1.00 79.38 80 GLU A C 1
ATOM 664 O O . GLU A 1 80 ? -17.207 -11.338 16.291 1.00 79.38 80 GLU A O 1
#

pLDDT: mean 92.64, std 3.57, range [77.38, 96.69]

Secondary structure (DSSP, 8-state):
-HHHHTPPPPP---HHHHHHHHHH---------S-S-----STTSTT--TTSPP--------TTHHHHHTTS----S---

Mean predicted aligned error: 5.47 Å